Protein AF-A0A9E3K9G2-F1 (afdb_monomer_lite)

Structure (mmCIF, N/CA/C/O backbone):
data_AF-A0A9E3K9G2-F1
#
_entry.id   AF-A0A9E3K9G2-F1
#
loop_
_atom_site.group_PDB
_atom_site.id
_atom_site.type_symbol
_atom_site.label_atom_id
_atom_site.label_alt_id
_atom_site.label_comp_id
_atom_site.label_asym_id
_atom_site.label_entity_id
_atom_site.label_seq_id
_atom_site.pdbx_PDB_ins_code
_atom_site.Cartn_x
_atom_site.Cartn_y
_atom_site.Cartn_z
_atom_site.occupancy
_atom_site.B_iso_or_equiv
_atom_site.auth_seq_id
_atom_site.auth_comp_id
_atom_site.auth_asym_id
_atom_site.auth_atom_id
_atom_site.pdbx_PDB_model_num
ATOM 1 N N . LEU A 1 1 ? -2.573 8.718 -25.935 1.00 41.38 1 LEU A N 1
ATOM 2 C CA . LEU A 1 1 ? -1.684 7.537 -25.951 1.00 41.38 1 LEU A CA 1
ATOM 3 C C . LEU A 1 1 ? -1.687 6.951 -24.538 1.00 41.38 1 LEU A C 1
ATOM 5 O O . LEU A 1 1 ? -0.910 7.377 -23.700 1.00 41.38 1 LEU A O 1
ATOM 9 N N . SER A 1 2 ? -2.646 6.074 -24.238 1.00 46.38 2 SER A N 1
ATOM 10 C CA . SER A 1 2 ? -2.909 5.560 -22.878 1.00 46.38 2 SER A CA 1
ATOM 11 C C . SER A 1 2 ? -2.465 4.101 -22.731 1.00 46.38 2 SER A C 1
ATOM 13 O O . SER A 1 2 ? -3.144 3.310 -22.091 1.00 46.38 2 SER A O 1
ATOM 15 N N . GLY A 1 3 ? -1.362 3.728 -23.390 1.00 38.72 3 GLY A N 1
ATOM 16 C CA . GLY A 1 3 ? -0.821 2.364 -23.359 1.00 38.72 3 GLY A CA 1
ATOM 17 C C . GLY A 1 3 ? 0.079 2.099 -22.149 1.00 38.72 3 GLY A C 1
ATOM 18 O O . GLY A 1 3 ? -0.025 1.048 -21.533 1.00 38.72 3 GLY A O 1
ATOM 19 N N . GLY A 1 4 ? 0.893 3.080 -21.737 1.00 48.69 4 GLY A N 1
ATOM 20 C CA . GLY A 1 4 ? 1.898 2.877 -20.679 1.00 48.69 4 GLY A CA 1
ATOM 21 C C . GLY A 1 4 ? 1.330 2.620 -19.277 1.00 48.69 4 GLY A C 1
ATOM 22 O O . GLY A 1 4 ? 1.972 1.968 -18.466 1.00 48.69 4 GLY A O 1
ATOM 23 N N . VAL A 1 5 ? 0.112 3.088 -18.987 1.00 52.34 5 VAL A N 1
ATOM 24 C CA . VAL A 1 5 ? -0.556 2.855 -17.691 1.00 52.34 5 VAL A CA 1
ATOM 25 C C . VAL A 1 5 ? -1.168 1.459 -17.572 1.00 52.34 5 VAL A C 1
ATOM 27 O O . VAL A 1 5 ? -1.297 0.961 -16.459 1.00 52.34 5 VAL A O 1
ATOM 30 N N . ALA A 1 6 ? -1.544 0.830 -18.689 1.00 50.06 6 ALA A N 1
ATOM 31 C CA . ALA A 1 6 ? -2.151 -0.499 -18.673 1.00 50.06 6 ALA A CA 1
ATOM 32 C C . ALA A 1 6 ? -1.109 -1.578 -18.340 1.00 50.06 6 ALA A C 1
ATOM 34 O O . ALA A 1 6 ? -1.365 -2.413 -17.481 1.00 50.06 6 ALA A O 1
ATOM 35 N N . ASP A 1 7 ? 0.084 -1.496 -18.933 1.00 50.81 7 ASP A N 1
ATOM 36 C CA . ASP A 1 7 ? 1.199 -2.416 -18.660 1.00 50.81 7 ASP A CA 1
ATOM 37 C C . ASP A 1 7 ? 1.703 -2.296 -17.210 1.00 50.81 7 ASP A C 1
ATOM 39 O O . ASP A 1 7 ? 1.865 -3.286 -16.500 1.00 50.81 7 ASP A O 1
ATOM 43 N N . ALA A 1 8 ? 1.816 -1.058 -16.716 1.00 54.22 8 ALA A N 1
ATOM 44 C CA . ALA A 1 8 ? 2.161 -0.759 -15.328 1.00 54.22 8 ALA A CA 1
ATOM 45 C C . ALA A 1 8 ? 1.170 -1.361 -14.318 1.00 54.22 8 ALA A C 1
ATOM 47 O O . ALA A 1 8 ? 1.565 -1.839 -13.255 1.00 54.22 8 ALA A O 1
ATOM 48 N N . LEU A 1 9 ? -0.128 -1.324 -14.643 1.00 54.69 9 LEU A N 1
ATOM 49 C CA . LEU A 1 9 ? -1.187 -1.915 -13.826 1.00 54.69 9 LEU A CA 1
ATOM 50 C C . LEU A 1 9 ? -1.165 -3.446 -13.872 1.00 54.69 9 LEU A C 1
ATOM 52 O O . LEU A 1 9 ? -1.467 -4.061 -12.859 1.00 54.69 9 LEU A O 1
ATOM 56 N N . VAL A 1 10 ? -0.785 -4.055 -15.001 1.00 56.22 10 VAL A N 1
ATOM 57 C CA . VAL A 1 10 ? -0.649 -5.518 -15.134 1.00 56.22 10 VAL A CA 1
ATOM 58 C C . VAL A 1 10 ? 0.481 -6.057 -14.249 1.00 56.22 10 VAL A C 1
ATOM 60 O O . VAL A 1 10 ? 0.332 -7.128 -13.664 1.00 56.22 10 VAL A O 1
ATOM 63 N N . ALA A 1 11 ? 1.566 -5.296 -14.083 1.00 60.25 11 ALA A N 1
ATOM 64 C CA . ALA A 1 11 ? 2.670 -5.637 -13.180 1.00 60.25 11 ALA A CA 1
ATOM 65 C C . ALA A 1 11 ? 2.427 -5.238 -11.708 1.00 60.25 11 ALA A C 1
ATOM 67 O O . ALA A 1 11 ? 3.149 -5.669 -10.806 1.00 60.25 11 ALA A O 1
ATOM 68 N N . SER A 1 12 ? 1.415 -4.408 -11.440 1.00 66.88 12 SER A N 1
ATOM 69 C CA . SER A 1 12 ? 1.086 -3.940 -10.093 1.00 66.88 12 SER A CA 1
ATOM 70 C C . SER A 1 12 ? 0.047 -4.848 -9.446 1.00 66.88 12 SER A C 1
ATOM 72 O O . SER A 1 12 ? -1.060 -5.006 -9.954 1.00 66.8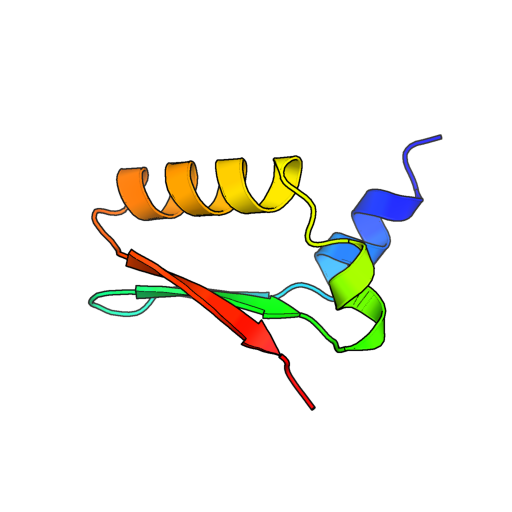8 12 SER A O 1
ATOM 74 N N . HIS A 1 13 ? 0.351 -5.398 -8.272 1.00 76.12 13 HIS A N 1
ATOM 75 C CA . HIS A 1 13 ? -0.609 -6.205 -7.519 1.00 76.12 13 HIS A CA 1
ATOM 76 C C . HIS A 1 13 ? -1.061 -5.472 -6.258 1.00 76.12 13 HIS A C 1
ATOM 78 O O . HIS A 1 13 ? -0.234 -4.974 -5.499 1.00 76.12 13 HIS A O 1
ATOM 84 N N . VAL A 1 14 ? -2.367 -5.435 -5.996 1.00 79.62 14 VAL A N 1
ATOM 85 C CA . VAL A 1 14 ? -2.907 -4.902 -4.738 1.00 79.62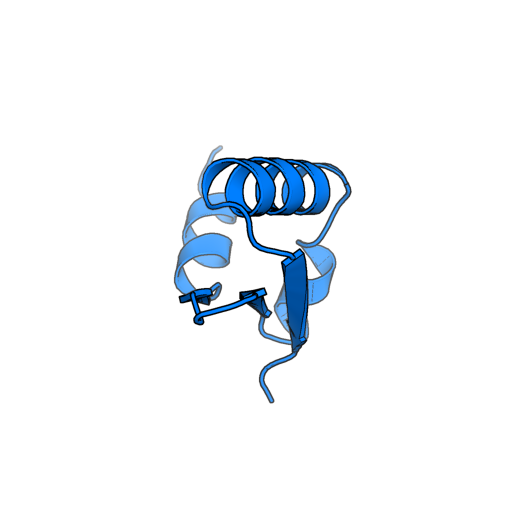 14 VAL A CA 1
ATOM 86 C C . VAL A 1 14 ? -3.337 -6.067 -3.860 1.00 79.62 14 VAL A C 1
ATOM 88 O O . VAL A 1 14 ? -4.230 -6.828 -4.221 1.00 79.62 14 VAL A O 1
ATOM 91 N N . ALA A 1 15 ? -2.705 -6.197 -2.699 1.00 82.81 15 ALA A N 1
ATOM 92 C CA . ALA A 1 15 ? -3.113 -7.123 -1.652 1.00 82.81 15 ALA A CA 1
ATOM 93 C C . ALA A 1 15 ? -3.802 -6.348 -0.526 1.00 82.81 15 ALA A C 1
ATOM 95 O O . ALA A 1 15 ? -3.344 -5.274 -0.130 1.00 82.81 15 ALA A O 1
ATOM 96 N N . ILE A 1 16 ? -4.902 -6.889 -0.010 1.00 83.06 16 ILE A N 1
ATOM 97 C CA . ILE A 1 16 ? -5.606 -6.330 1.142 1.00 83.06 16 ILE A CA 1
ATOM 98 C C . ILE A 1 16 ? -5.568 -7.330 2.292 1.00 83.06 16 ILE A C 1
ATOM 100 O O . ILE A 1 16 ? -5.974 -8.480 2.149 1.00 83.06 16 ILE A O 1
ATOM 104 N N . ASP A 1 17 ? -5.090 -6.860 3.435 1.00 83.81 17 ASP A N 1
ATOM 105 C CA . ASP A 1 17 ? -5.043 -7.594 4.691 1.00 83.81 17 ASP A CA 1
ATOM 106 C C . ASP A 1 17 ? -6.009 -6.965 5.706 1.00 83.81 17 ASP A C 1
ATOM 108 O O . ASP A 1 17 ? -6.642 -5.927 5.472 1.00 83.81 17 ASP A O 1
ATOM 112 N N . ALA A 1 18 ? -6.106 -7.577 6.888 1.00 80.12 18 ALA A N 1
ATOM 113 C CA . ALA A 1 18 ? -6.981 -7.110 7.962 1.00 80.12 18 ALA A CA 1
ATOM 114 C C . ALA A 1 18 ? -6.698 -5.662 8.412 1.00 80.12 18 ALA A C 1
ATOM 116 O O . ALA A 1 18 ? -7.596 -5.010 8.939 1.00 80.12 18 ALA A O 1
ATOM 117 N N . THR A 1 19 ? -5.484 -5.142 8.197 1.00 87.12 19 THR A N 1
ATOM 118 C CA . THR A 1 19 ? -5.072 -3.796 8.642 1.00 87.12 19 THR A CA 1
ATOM 119 C C . THR A 1 19 ? -4.411 -2.951 7.556 1.00 87.12 19 THR A C 1
ATOM 121 O O . THR A 1 19 ? -4.372 -1.726 7.679 1.00 87.12 19 THR A O 1
ATOM 124 N N . THR A 1 20 ? -3.939 -3.561 6.469 1.00 87.94 20 THR A N 1
ATOM 125 C CA . THR A 1 20 ? -3.119 -2.882 5.460 1.00 87.94 20 THR A CA 1
ATOM 126 C C . THR A 1 20 ? -3.607 -3.132 4.047 1.00 87.94 20 THR A C 1
ATOM 128 O O . THR A 1 20 ? -4.082 -4.216 3.724 1.00 87.94 20 THR A O 1
ATOM 131 N N . LEU A 1 21 ? -3.448 -2.123 3.196 1.00 88.69 21 LEU A N 1
ATOM 132 C CA . LEU A 1 21 ? -3.610 -2.247 1.756 1.00 88.69 21 LEU A CA 1
ATOM 133 C C . LEU A 1 21 ? -2.237 -2.055 1.116 1.00 88.69 21 LEU A C 1
ATOM 135 O O . LEU A 1 21 ? -1.668 -0.962 1.160 1.00 88.69 21 LEU A O 1
ATOM 139 N N . THR A 1 22 ? -1.698 -3.143 0.577 1.00 88.06 22 THR A N 1
ATOM 140 C CA . THR A 1 22 ? -0.335 -3.228 0.063 1.00 88.06 22 THR A CA 1
ATOM 141 C C . THR A 1 22 ? -0.345 -3.170 -1.457 1.00 88.06 22 THR A C 1
ATOM 143 O O . THR A 1 22 ? -0.952 -4.017 -2.108 1.00 88.06 22 THR A O 1
ATOM 146 N N . LEU A 1 23 ? 0.362 -2.198 -2.025 1.00 85.88 23 LEU A N 1
ATOM 147 C CA . LEU A 1 23 ? 0.674 -2.136 -3.447 1.00 85.88 23 LEU A CA 1
ATOM 148 C C . LEU A 1 23 ? 2.047 -2.774 -3.681 1.00 85.88 23 LEU A C 1
ATOM 150 O O . LEU A 1 23 ? 3.067 -2.243 -3.243 1.00 85.88 23 LEU A O 1
ATOM 154 N N . GLY A 1 24 ? 2.050 -3.927 -4.340 1.00 84.94 24 GLY A N 1
ATOM 155 C CA . GLY A 1 24 ? 3.243 -4.610 -4.818 1.00 84.94 24 GLY A CA 1
ATOM 156 C C . GLY A 1 24 ? 3.653 -4.076 -6.186 1.00 84.94 24 GLY A C 1
ATOM 157 O O . GLY A 1 24 ? 2.835 -4.081 -7.106 1.00 84.94 24 GLY A O 1
ATOM 1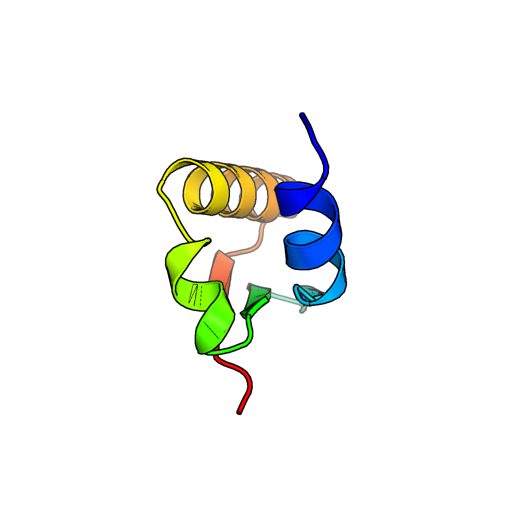58 N N . LEU A 1 25 ? 4.906 -3.641 -6.305 1.00 81.00 25 LEU A N 1
ATOM 159 C CA . LEU A 1 25 ? 5.510 -3.152 -7.545 1.00 81.00 25 LEU A CA 1
ATOM 160 C C . LEU A 1 25 ? 6.815 -3.900 -7.816 1.00 81.00 25 LEU A C 1
ATOM 162 O O . LEU A 1 25 ? 7.589 -4.148 -6.890 1.00 81.00 25 LEU A O 1
ATOM 166 N N . GLU A 1 26 ? 7.083 -4.216 -9.078 1.00 79.88 26 GLU A N 1
ATOM 167 C CA . GLU A 1 26 ? 8.429 -4.607 -9.503 1.00 79.88 26 GLU A CA 1
ATOM 168 C C . GLU A 1 26 ? 9.394 -3.411 -9.403 1.00 79.88 26 GLU A C 1
ATOM 170 O O . GLU A 1 26 ? 8.965 -2.260 -9.549 1.00 79.88 26 GLU A O 1
ATOM 175 N N . PRO A 1 27 ? 10.693 -3.647 -9.155 1.00 75.38 27 PRO A N 1
ATOM 176 C CA . PRO A 1 27 ? 11.688 -2.586 -9.010 1.00 75.38 27 PRO A CA 1
ATOM 177 C C . PRO A 1 27 ? 11.778 -1.677 -10.243 1.00 75.38 27 PRO A C 1
ATOM 179 O O . PRO A 1 27 ? 11.858 -0.461 -10.080 1.00 75.38 27 PRO A O 1
ATOM 182 N N . ASP A 1 28 ? 11.662 -2.219 -11.457 1.00 72.62 28 ASP A N 1
ATOM 183 C CA . ASP A 1 28 ? 11.611 -1.437 -12.703 1.00 72.62 28 ASP A CA 1
ATOM 184 C C . ASP A 1 28 ? 10.383 -0.512 -12.785 1.00 72.62 28 ASP A C 1
ATOM 186 O O . ASP A 1 28 ? 10.418 0.545 -13.416 1.00 72.62 28 ASP A O 1
ATOM 190 N N . ASN A 1 29 ? 9.313 -0.857 -12.068 1.00 73.19 29 ASN A N 1
A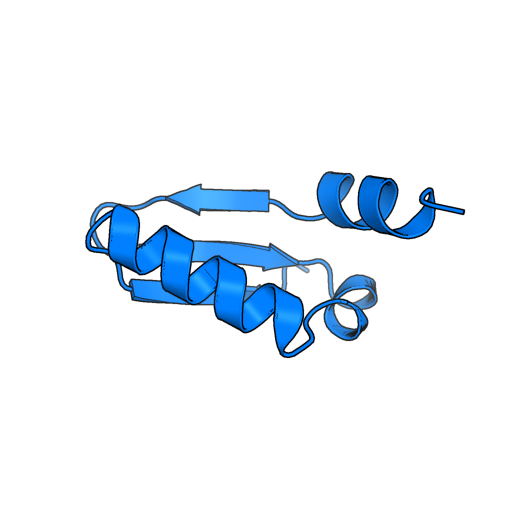TOM 191 C CA . ASN A 1 29 ? 8.059 -0.112 -12.026 1.00 73.19 29 ASN A CA 1
ATOM 192 C C . ASN A 1 29 ? 7.975 0.861 -10.838 1.00 73.19 29 ASN A C 1
ATOM 194 O O . ASN A 1 29 ? 7.005 1.614 -10.735 1.00 73.19 29 ASN A O 1
ATOM 198 N N . LEU A 1 30 ? 8.996 0.932 -9.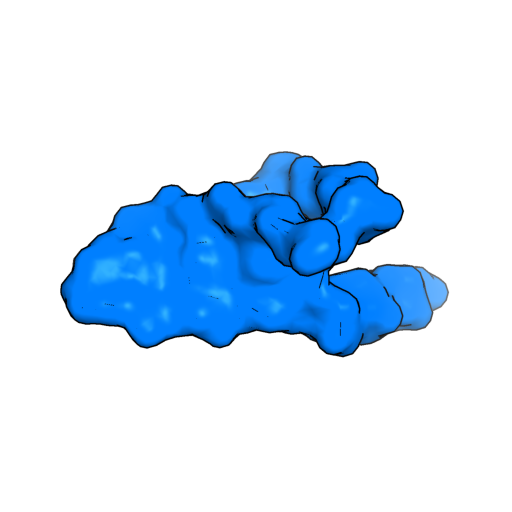971 1.00 70.50 30 LEU A N 1
ATOM 199 C CA . LEU A 1 30 ? 9.074 1.954 -8.916 1.00 70.50 30 LEU A CA 1
ATOM 200 C C . LEU A 1 30 ? 9.029 3.373 -9.484 1.00 70.50 30 LEU A C 1
ATOM 202 O O . LEU A 1 30 ? 8.445 4.255 -8.861 1.00 70.50 30 LEU A O 1
ATOM 206 N N . ALA A 1 31 ? 9.587 3.591 -10.678 1.00 72.69 31 ALA A N 1
ATOM 207 C CA . ALA A 1 31 ? 9.543 4.886 -11.360 1.00 72.69 31 ALA A CA 1
ATOM 208 C C . ALA A 1 31 ? 8.106 5.359 -11.660 1.00 72.69 31 ALA A C 1
ATOM 210 O O . ALA A 1 31 ? 7.864 6.548 -11.859 1.00 72.69 31 ALA A O 1
ATOM 211 N N . LEU A 1 32 ? 7.142 4.434 -11.670 1.00 71.12 32 LEU A N 1
ATOM 212 C CA . LEU A 1 32 ? 5.725 4.706 -11.896 1.00 71.12 32 LEU A CA 1
ATOM 213 C C . LEU A 1 32 ? 5.004 5.072 -10.590 1.00 71.12 32 LEU A C 1
ATOM 215 O O . LEU A 1 32 ? 3.919 5.658 -10.635 1.00 71.12 32 LEU A O 1
ATOM 219 N N . TYR A 1 33 ? 5.610 4.796 -9.427 1.00 73.12 33 TYR A N 1
ATOM 220 C CA . TYR A 1 33 ? 5.124 5.242 -8.123 1.00 73.12 33 TYR A CA 1
ATOM 221 C C . TYR A 1 33 ? 5.419 6.734 -7.912 1.00 73.12 33 TYR A C 1
ATOM 223 O O . TYR A 1 33 ? 6.336 7.137 -7.202 1.00 73.12 33 TYR A O 1
ATOM 231 N N . GLY A 1 34 ? 4.615 7.572 -8.564 1.00 77.69 34 GLY A N 1
ATOM 232 C CA . GLY A 1 34 ? 4.594 9.017 -8.348 1.00 77.69 34 GLY A CA 1
ATOM 233 C C . GLY A 1 34 ? 3.515 9.460 -7.356 1.00 77.69 34 GLY A C 1
ATOM 234 O O . GLY A 1 34 ? 2.677 8.669 -6.910 1.00 77.69 34 GLY A O 1
ATOM 235 N N . GLU A 1 35 ? 3.450 10.768 -7.093 1.00 76.12 35 GLU A N 1
ATOM 236 C CA . GLU A 1 35 ? 2.436 11.383 -6.215 1.00 76.12 35 GLU A CA 1
ATOM 237 C C . GLU A 1 35 ? 0.997 10.991 -6.591 1.00 76.12 35 GLU A C 1
ATOM 239 O O . GLU A 1 35 ? 0.130 10.808 -5.735 1.00 76.12 35 GLU A O 1
ATOM 244 N N . ALA A 1 36 ? 0.729 10.825 -7.888 1.00 79.19 36 ALA A N 1
ATOM 245 C CA . ALA A 1 36 ? -0.575 10.427 -8.399 1.00 79.19 36 ALA A CA 1
ATOM 246 C C . ALA A 1 36 ? -0.994 9.015 -7.948 1.00 79.19 36 ALA A C 1
ATOM 248 O O . ALA A 1 36 ? -2.186 8.794 -7.703 1.00 79.19 36 ALA A O 1
ATOM 249 N N . VAL A 1 37 ? -0.043 8.080 -7.854 1.00 82.06 37 VAL A N 1
ATOM 250 C CA . VAL A 1 37 ? -0.267 6.694 -7.415 1.00 82.06 37 VAL A CA 1
ATOM 251 C C . VAL A 1 37 ? -0.359 6.647 -5.896 1.00 82.06 37 VAL A C 1
ATOM 253 O O . VAL A 1 37 ? -1.303 6.064 -5.368 1.00 82.06 37 VAL A O 1
ATOM 256 N N . GLU A 1 38 ? 0.524 7.361 -5.195 1.00 82.75 38 GLU A N 1
ATOM 257 C CA . GLU A 1 38 ? 0.470 7.480 -3.737 1.00 82.75 38 GLU A CA 1
ATOM 258 C C . GLU A 1 38 ? -0.881 8.037 -3.258 1.00 82.75 38 GLU A C 1
ATOM 260 O O . GLU A 1 38 ? -1.495 7.489 -2.341 1.00 82.75 38 GLU A O 1
ATOM 265 N N . ARG A 1 39 ? -1.390 9.103 -3.891 1.00 82.50 39 ARG A N 1
ATOM 266 C CA . ARG A 1 39 ? -2.689 9.692 -3.524 1.00 82.50 39 ARG A CA 1
ATOM 267 C C . ARG A 1 39 ? -3.833 8.701 -3.702 1.00 82.50 39 ARG A C 1
ATOM 269 O O . ARG A 1 39 ? -4.686 8.602 -2.827 1.00 82.50 39 ARG A O 1
ATOM 276 N N . ARG A 1 40 ? -3.838 7.946 -4.803 1.00 83.44 40 ARG A N 1
ATOM 277 C CA . ARG A 1 40 ? -4.859 6.921 -5.070 1.00 83.44 40 ARG A CA 1
ATOM 278 C C . ARG A 1 40 ? -4.764 5.771 -4.075 1.00 83.44 40 ARG A C 1
ATOM 280 O O . ARG A 1 40 ? -5.796 5.350 -3.563 1.00 83.44 40 ARG A O 1
ATOM 287 N N . LEU A 1 41 ? -3.551 5.331 -3.741 1.00 84.94 41 LEU A N 1
ATOM 288 C CA . LEU A 1 41 ? -3.308 4.312 -2.724 1.00 84.94 41 LEU A CA 1
ATOM 289 C C . LEU A 1 41 ? -3.828 4.759 -1.351 1.00 84.94 41 LEU A C 1
ATOM 291 O O . LEU A 1 41 ? -4.539 4.006 -0.691 1.00 84.94 41 LEU A O 1
ATOM 295 N N . LYS A 1 42 ? -3.542 6.003 -0.950 1.00 85.12 42 LYS A N 1
ATOM 296 C CA . LYS A 1 42 ? -4.056 6.606 0.290 1.00 85.12 42 LYS A CA 1
ATOM 297 C C . LYS A 1 42 ? -5.582 6.678 0.301 1.00 85.12 42 LYS A C 1
ATOM 299 O O . LYS A 1 42 ? -6.193 6.266 1.282 1.00 85.12 42 LYS A O 1
ATOM 304 N N . THR A 1 43 ? -6.205 7.158 -0.776 1.00 87.25 43 THR A N 1
ATOM 305 C CA . THR A 1 43 ? -7.672 7.221 -0.888 1.00 87.25 43 THR A CA 1
ATOM 306 C C . THR A 1 43 ? -8.303 5.833 -0.825 1.00 87.25 43 THR A C 1
ATOM 308 O O . THR A 1 43 ? -9.291 5.649 -0.118 1.00 87.25 43 THR A O 1
ATOM 311 N N . LEU A 1 44 ? -7.724 4.850 -1.517 1.00 85.50 44 LEU A N 1
ATOM 312 C CA . LEU A 1 44 ? -8.216 3.477 -1.519 1.00 85.50 44 LEU A CA 1
ATOM 313 C C . LEU A 1 44 ? -8.093 2.850 -0.126 1.00 85.50 44 LEU A C 1
ATOM 315 O O . LEU A 1 44 ? -9.068 2.327 0.401 1.00 85.50 44 LEU A O 1
ATOM 319 N N . ALA A 1 45 ? -6.927 2.965 0.509 1.00 88.00 45 ALA A N 1
ATOM 320 C CA . ALA A 1 45 ? -6.703 2.459 1.858 1.00 88.00 45 ALA A CA 1
ATOM 321 C C . ALA A 1 45 ? -7.657 3.112 2.874 1.00 88.00 45 ALA A C 1
ATOM 323 O O . ALA A 1 45 ? -8.272 2.408 3.672 1.00 88.00 45 ALA A O 1
ATOM 324 N N . ALA A 1 46 ? -7.873 4.429 2.782 1.00 89.44 46 ALA A N 1
ATOM 325 C CA . ALA A 1 46 ? -8.837 5.143 3.616 1.00 89.44 46 ALA A CA 1
ATOM 326 C C . ALA A 1 46 ? -10.279 4.653 3.402 1.00 89.44 46 ALA A C 1
ATOM 328 O O . ALA A 1 46 ? -10.995 4.450 4.380 1.00 89.44 46 ALA A O 1
ATOM 329 N N . ALA A 1 47 ? -10.690 4.396 2.155 1.00 89.75 47 ALA A N 1
ATOM 330 C CA . ALA A 1 47 ? -12.013 3.846 1.849 1.00 89.75 47 ALA A CA 1
ATOM 331 C C . ALA A 1 47 ? -12.231 2.451 2.466 1.00 89.75 47 ALA A C 1
ATOM 333 O O . ALA A 1 47 ? -13.349 2.118 2.850 1.00 89.75 47 ALA A O 1
ATOM 334 N N . PHE A 1 48 ? -11.165 1.661 2.614 1.00 86.44 48 PHE A N 1
ATOM 335 C CA . PHE A 1 48 ? -11.203 0.361 3.289 1.00 86.44 48 PHE A CA 1
ATOM 336 C C . PHE A 1 48 ? -10.938 0.431 4.804 1.00 86.44 48 PHE A C 1
ATOM 338 O O . PHE A 1 48 ? -10.983 -0.601 5.476 1.00 86.44 48 PHE A O 1
ATOM 345 N N . GLY A 1 49 ? -10.644 1.609 5.368 1.00 90.38 49 GLY A N 1
ATOM 346 C CA . GLY A 1 49 ? -10.225 1.739 6.768 1.00 90.38 49 GLY A CA 1
ATOM 347 C C . GLY A 1 49 ? -8.925 0.979 7.060 1.00 90.38 49 GLY A C 1
ATOM 348 O O . GLY A 1 49 ? -8.815 0.277 8.069 1.00 90.38 49 GLY A O 1
ATOM 349 N N . ARG A 1 50 ? -7.969 1.041 6.129 1.00 91.25 50 ARG A N 1
ATOM 350 C CA . ARG A 1 50 ? -6.674 0.353 6.169 1.00 91.25 50 ARG A CA 1
ATOM 351 C C . ARG A 1 50 ? -5.530 1.343 6.007 1.00 91.25 50 ARG A C 1
ATOM 353 O O . ARG A 1 50 ? -5.705 2.447 5.493 1.00 91.25 50 ARG A O 1
ATOM 360 N N . THR A 1 51 ? -4.338 0.918 6.402 1.00 90.31 51 THR A N 1
ATOM 361 C CA . 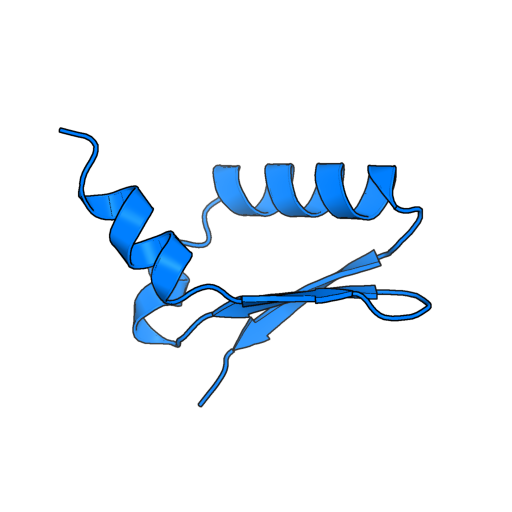THR A 1 51 ? -3.114 1.699 6.212 1.00 90.31 51 THR A CA 1
ATOM 362 C C . THR A 1 51 ? -2.505 1.390 4.841 1.00 90.31 51 THR A C 1
ATOM 364 O O . THR A 1 51 ? -2.321 0.213 4.517 1.00 90.31 51 THR A O 1
ATOM 367 N N . PRO A 1 52 ? -2.181 2.405 4.022 1.00 88.69 52 PRO A N 1
ATOM 368 C CA . PRO A 1 52 ? -1.515 2.190 2.743 1.00 88.69 52 PRO A CA 1
ATOM 369 C C . PRO A 1 52 ? -0.069 1.734 2.961 1.00 88.69 52 PRO A C 1
ATOM 371 O O . PRO A 1 52 ? 0.645 2.287 3.800 1.00 88.69 52 PRO A O 1
ATOM 374 N N . LYS A 1 53 ? 0.382 0.753 2.180 1.00 88.56 53 LYS A N 1
ATOM 375 C CA . LYS A 1 53 ? 1.764 0.269 2.179 1.00 88.56 53 LYS A CA 1
ATOM 376 C C . LYS A 1 53 ? 2.225 0.026 0.746 1.00 88.56 53 LYS A C 1
ATOM 378 O O . LYS A 1 53 ? 1.465 -0.495 -0.061 1.00 88.56 53 LYS A O 1
ATOM 383 N N . VAL A 1 54 ? 3.469 0.379 0.436 1.00 85.62 54 VAL A N 1
ATOM 384 C CA . VAL A 1 54 ? 4.125 -0.027 -0.814 1.00 85.62 54 VAL A CA 1
ATOM 385 C C . VAL A 1 54 ? 5.150 -1.107 -0.491 1.00 85.62 54 VAL A C 1
ATOM 387 O O . VAL A 1 54 ? 5.833 -1.029 0.532 1.00 85.62 54 VAL A O 1
ATOM 390 N N . ALA A 1 55 ? 5.230 -2.127 -1.336 1.00 85.06 55 ALA A N 1
ATOM 391 C CA . ALA A 1 55 ? 6.227 -3.178 -1.238 1.00 85.06 55 ALA A CA 1
ATOM 392 C C . ALA A 1 55 ? 6.865 -3.399 -2.609 1.00 85.06 55 ALA A C 1
ATOM 394 O O . ALA A 1 55 ? 6.171 -3.485 -3.622 1.00 85.06 55 ALA A O 1
ATOM 395 N N . THR A 1 56 ? 8.188 -3.507 -2.632 1.00 80.06 56 THR A N 1
ATOM 396 C CA . THR A 1 56 ? 8.918 -3.963 -3.809 1.00 80.06 56 THR A CA 1
ATOM 397 C C . THR A 1 56 ? 8.893 -5.481 -3.837 1.00 80.06 56 THR A C 1
ATOM 399 O O . THR A 1 56 ? 9.193 -6.134 -2.835 1.00 80.06 56 THR A O 1
ATOM 402 N N . ARG A 1 57 ? 8.501 -6.053 -4.972 1.00 65.31 57 ARG A N 1
ATOM 403 C CA . ARG A 1 57 ? 8.563 -7.494 -5.200 1.00 65.31 57 ARG A CA 1
ATOM 404 C C . ARG A 1 57 ? 9.821 -7.782 -6.016 1.00 65.31 57 ARG A C 1
ATOM 406 O O . ARG A 1 57 ? 9.973 -7.219 -7.094 1.00 65.31 57 ARG A O 1
ATOM 413 N N . GLY A 1 58 ? 10.725 -8.578 -5.452 1.00 60.47 58 GLY A N 1
ATOM 414 C CA . GLY A 1 58 ? 11.928 -9.097 -6.108 1.00 60.47 58 GLY A CA 1
ATOM 415 C C . GLY A 1 58 ? 11.873 -10.609 -6.220 1.00 60.47 58 GLY A C 1
ATOM 416 O O . GLY A 1 58 ? 11.034 -11.212 -5.505 1.00 60.47 58 GLY A O 1
#

pLDDT: mean 75.59, std 14.08, range [38.72, 91.25]

Secondary structure (DSSP, 8-state):
---HHHHHHHH-EEEE-SSEEEEEE-GGGGGG--HHHHHHHHHHHHHTT-EEEEEE--

Foldseek 3Di:
DPPVVVVLVVQWDWDDDPAEIEIEHEPVSVVVPDPVVVVVQCVVCVVVNHHYYYDYDD

Radius of gyration: 11.45 Å; chains: 1; bounding box: 24×20×35 Å

Sequence (58 aa):
LSGGVADALVASHVAIDATTLTLGLEPDNLALYGEAVERRLKTLAAAFGRTPKVATRG